Protein AF-A0A6P1YFP6-F1 (afdb_monomer)

Structure (mmCIF, N/CA/C/O backbone):
data_AF-A0A6P1YFP6-F1
#
_entry.id   AF-A0A6P1YFP6-F1
#
loop_
_atom_site.group_PDB
_atom_site.id
_atom_site.type_symbol
_atom_site.label_atom_id
_atom_site.label_alt_id
_atom_site.label_comp_id
_atom_site.label_asym_id
_atom_site.label_entity_id
_atom_site.label_seq_id
_atom_site.pdbx_PDB_ins_code
_atom_site.Cartn_x
_atom_site.Cartn_y
_atom_site.Cartn_z
_atom_site.occupancy
_atom_site.B_iso_or_equiv
_atom_site.auth_seq_id
_atom_site.auth_comp_id
_atom_site.auth_asym_id
_atom_site.auth_atom_id
_atom_site.pdbx_PDB_model_num
ATOM 1 N N . MET A 1 1 ? 31.210 -13.635 -16.933 1.00 50.03 1 MET A N 1
ATOM 2 C CA . MET A 1 1 ? 30.870 -13.879 -15.505 1.00 50.03 1 MET A CA 1
ATOM 3 C C . MET A 1 1 ? 30.019 -12.771 -14.876 1.00 50.03 1 MET A C 1
ATOM 5 O O . MET A 1 1 ? 29.121 -13.092 -14.105 1.00 50.03 1 MET A O 1
ATOM 9 N N . GLU A 1 2 ? 30.236 -11.497 -15.212 1.00 53.31 2 GLU A N 1
ATOM 10 C CA . GLU A 1 2 ? 29.511 -10.338 -14.653 1.00 53.31 2 GLU A CA 1
ATOM 11 C C . GLU A 1 2 ? 27.981 -10.383 -14.857 1.00 53.31 2 GLU A C 1
ATOM 13 O O . GLU A 1 2 ? 27.210 -10.166 -13.921 1.00 53.31 2 GLU A O 1
ATOM 18 N N . ASN A 1 3 ? 27.533 -10.828 -16.036 1.00 64.81 3 ASN A N 1
ATOM 19 C CA . ASN A 1 3 ? 26.109 -10.937 -16.384 1.00 64.81 3 ASN A CA 1
ATOM 20 C C . ASN A 1 3 ? 25.334 -11.958 -15.509 1.00 64.81 3 ASN A C 1
ATOM 22 O O . ASN A 1 3 ? 24.141 -11.801 -15.255 1.00 64.81 3 ASN A O 1
ATOM 26 N N . SER A 1 4 ? 26.023 -12.980 -14.979 1.00 71.88 4 SER A N 1
ATOM 27 C CA . SER A 1 4 ? 25.431 -14.003 -14.097 1.00 71.88 4 SER A CA 1
ATOM 28 C C . SER A 1 4 ? 25.186 -13.475 -12.680 1.00 71.88 4 SER A C 1
ATOM 30 O O . SER A 1 4 ? 24.131 -13.727 -12.092 1.00 71.88 4 SER A O 1
ATOM 32 N N . ARG A 1 5 ? 26.121 -12.683 -12.135 1.00 78.44 5 ARG A N 1
ATOM 33 C CA . ARG A 1 5 ? 25.961 -12.052 -10.813 1.00 78.44 5 ARG A CA 1
ATOM 34 C C . ARG A 1 5 ? 24.834 -11.024 -1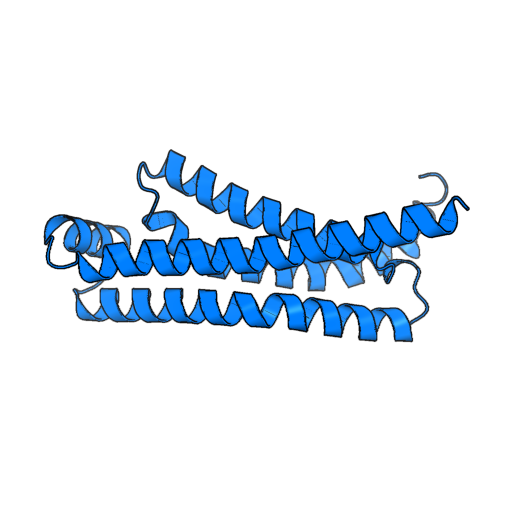0.833 1.00 78.44 5 ARG A C 1
ATOM 36 O O . ARG A 1 5 ? 23.970 -11.060 -9.960 1.00 78.44 5 ARG A O 1
ATOM 43 N N . LEU A 1 6 ? 24.783 -10.187 -11.869 1.00 74.19 6 LEU A N 1
ATOM 44 C CA . LEU A 1 6 ? 23.727 -9.191 -12.039 1.00 74.19 6 LEU A CA 1
ATOM 45 C C . LEU A 1 6 ? 22.333 -9.838 -12.134 1.00 74.19 6 LEU A C 1
ATOM 47 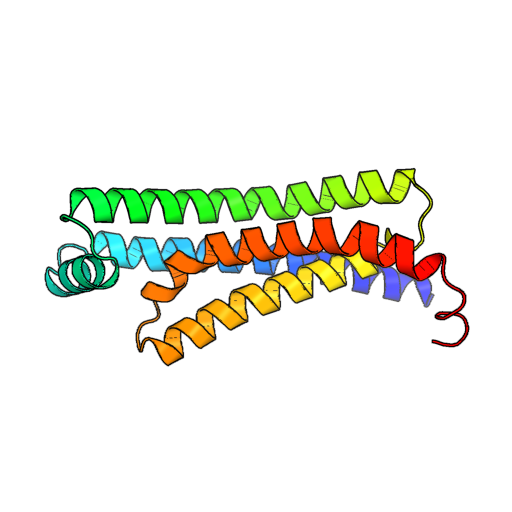O O . LEU A 1 6 ? 21.389 -9.375 -11.494 1.00 74.19 6 LEU A O 1
ATOM 51 N N . ALA A 1 7 ? 22.199 -10.939 -12.881 1.00 72.56 7 ALA A N 1
ATOM 52 C CA . ALA A 1 7 ? 20.939 -11.675 -12.983 1.00 72.56 7 ALA A CA 1
ATOM 53 C C . ALA A 1 7 ? 20.491 -12.261 -11.630 1.00 72.56 7 ALA A C 1
ATOM 55 O O . ALA A 1 7 ? 19.314 -12.161 -11.274 1.00 72.56 7 ALA A O 1
ATOM 56 N N . LYS A 1 8 ? 21.427 -12.813 -10.844 1.00 77.00 8 LYS A N 1
ATOM 57 C CA . LYS A 1 8 ? 21.150 -13.309 -9.485 1.00 77.00 8 LYS A CA 1
ATOM 58 C C . LYS A 1 8 ? 20.694 -12.191 -8.548 1.00 77.00 8 LYS A C 1
ATOM 60 O O . LYS A 1 8 ? 19.693 -12.367 -7.860 1.00 77.00 8 LYS A O 1
ATOM 65 N N . VAL A 1 9 ? 21.366 -11.038 -8.565 1.00 79.00 9 VAL A N 1
ATOM 66 C CA . VAL A 1 9 ? 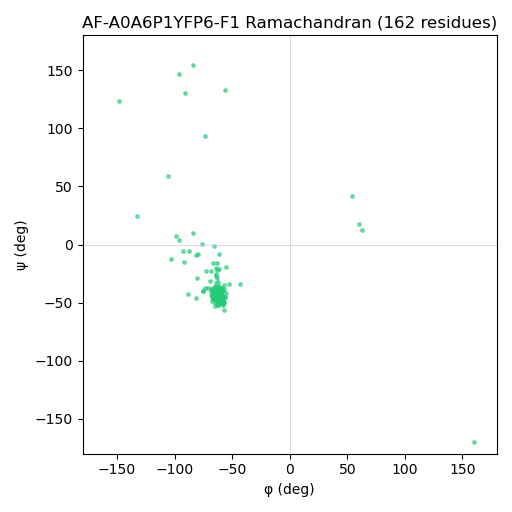20.992 -9.869 -7.748 1.00 79.00 9 VAL A CA 1
ATOM 67 C C . VAL A 1 9 ? 19.595 -9.367 -8.116 1.00 79.00 9 VAL A C 1
ATOM 69 O O . VAL A 1 9 ? 18.763 -9.173 -7.234 1.00 79.00 9 VAL A O 1
ATOM 72 N N . LYS A 1 10 ? 19.283 -9.233 -9.412 1.00 72.38 10 LYS A N 1
ATOM 73 C CA . LYS A 1 10 ? 17.942 -8.826 -9.874 1.00 72.38 10 LYS A CA 1
ATOM 74 C C . LYS A 1 10 ? 16.853 -9.800 -9.419 1.00 72.38 10 LYS A C 1
ATOM 76 O O . LYS A 1 10 ? 15.787 -9.367 -8.978 1.00 72.38 10 LYS A O 1
ATOM 81 N N . LYS A 1 11 ? 17.122 -11.108 -9.490 1.00 74.31 11 LYS A N 1
ATOM 82 C CA . LYS A 1 11 ? 16.201 -12.146 -9.009 1.00 74.31 11 LYS A CA 1
ATOM 83 C C . LYS A 1 11 ? 15.994 -12.055 -7.494 1.00 74.31 11 LYS A C 1
ATOM 85 O O . LYS A 1 11 ? 14.854 -12.091 -7.047 1.00 74.31 11 LYS A O 1
ATOM 90 N N . LEU A 1 12 ? 17.069 -11.880 -6.724 1.00 79.69 12 LEU A N 1
ATOM 91 C CA . LEU A 1 12 ? 17.007 -11.731 -5.268 1.00 79.69 12 LEU A CA 1
ATOM 92 C C . LEU A 1 12 ? 16.194 -10.494 -4.856 1.00 79.69 12 LEU A C 1
ATOM 94 O O . LEU A 1 12 ? 15.288 -10.608 -4.038 1.00 79.69 12 LEU A O 1
ATOM 98 N N . LEU A 1 13 ? 16.460 -9.339 -5.474 1.00 77.50 13 LEU A N 1
ATOM 99 C CA . LEU A 1 13 ? 15.718 -8.098 -5.219 1.00 77.50 13 LEU A CA 1
ATOM 100 C C . LEU A 1 13 ? 14.224 -8.247 -5.521 1.00 77.50 13 LEU A C 1
ATOM 102 O O . LEU A 1 13 ? 13.394 -7.806 -4.734 1.00 77.50 13 LEU A O 1
ATOM 106 N N . THR A 1 14 ? 13.882 -8.913 -6.626 1.00 75.56 14 THR A N 1
ATOM 107 C CA . THR A 1 14 ? 12.484 -9.191 -6.993 1.00 75.56 14 THR A CA 1
ATOM 108 C C . THR A 1 14 ? 11.777 -9.987 -5.898 1.00 75.56 14 THR A C 1
ATOM 110 O O . THR A 1 14 ? 10.691 -9.613 -5.465 1.00 75.56 14 THR A O 1
ATOM 113 N N . VAL A 1 15 ? 12.421 -11.050 -5.401 1.00 77.88 15 VAL A N 1
ATOM 114 C CA . VAL A 1 15 ? 11.871 -11.879 -4.320 1.00 77.88 15 VAL A CA 1
ATOM 115 C C . VAL A 1 15 ? 11.699 -11.061 -3.041 1.00 77.88 15 VAL A C 1
ATOM 117 O O . VAL A 1 15 ? 10.626 -11.103 -2.450 1.00 77.88 15 VAL A O 1
ATOM 120 N N . ILE A 1 16 ? 12.706 -10.279 -2.642 1.00 84.06 16 ILE A N 1
ATOM 121 C CA . ILE A 1 16 ? 12.644 -9.449 -1.428 1.00 84.06 16 ILE A CA 1
ATOM 122 C C . ILE A 1 16 ? 11.487 -8.447 -1.502 1.00 84.06 16 I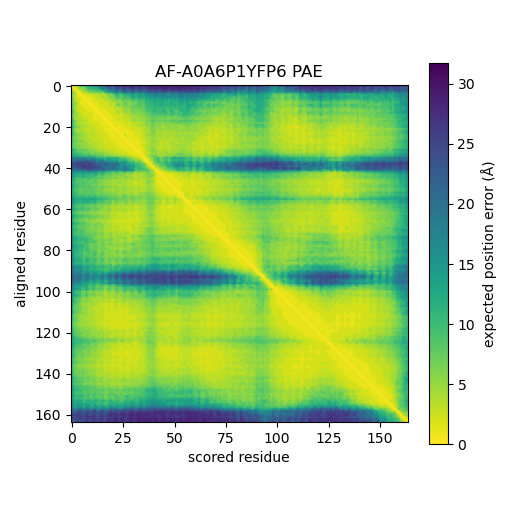LE A C 1
ATOM 124 O O . ILE A 1 16 ? 10.738 -8.317 -0.538 1.00 84.06 16 ILE A O 1
ATOM 128 N N . ILE A 1 17 ? 11.299 -7.771 -2.639 1.00 82.69 17 ILE A N 1
ATOM 129 C CA . ILE A 1 17 ? 10.217 -6.790 -2.815 1.00 82.69 17 ILE A CA 1
ATOM 130 C C . ILE A 1 17 ? 8.848 -7.473 -2.732 1.00 82.69 17 ILE A C 1
ATOM 132 O O . ILE A 1 17 ? 7.961 -6.990 -2.027 1.00 82.69 17 ILE A O 1
ATOM 136 N N . SER A 1 18 ? 8.667 -8.602 -3.424 1.00 79.06 18 SER A N 1
ATOM 137 C CA . SER A 1 18 ? 7.410 -9.356 -3.384 1.00 79.06 18 SER A CA 1
ATOM 138 C C . SER A 1 18 ? 7.101 -9.879 -1.980 1.00 79.06 18 SER A C 1
ATOM 140 O O . SER A 1 18 ? 5.973 -9.736 -1.510 1.00 79.06 18 SER A O 1
ATOM 142 N N . VAL A 1 19 ? 8.102 -10.425 -1.286 1.00 85.62 19 VAL A N 1
ATOM 143 C CA . VAL A 1 19 ? 7.968 -10.869 0.108 1.00 85.62 19 VAL A CA 1
ATOM 144 C C . VAL A 1 19 ? 7.648 -9.688 1.022 1.00 85.62 19 VAL A C 1
ATOM 146 O O . VAL A 1 19 ? 6.776 -9.818 1.872 1.00 85.62 19 VAL A O 1
ATOM 149 N N . GLY A 1 20 ? 8.277 -8.529 0.819 1.00 87.44 20 GLY A N 1
ATOM 150 C CA . GLY A 1 20 ? 8.026 -7.316 1.599 1.00 87.44 20 GLY A CA 1
ATOM 151 C C . GLY A 1 20 ? 6.576 -6.838 1.513 1.00 87.44 20 GLY A C 1
ATOM 152 O O . GLY A 1 20 ? 5.978 -6.525 2.539 1.00 87.44 20 GLY A O 1
ATOM 153 N N . TRP A 1 21 ? 5.979 -6.854 0.318 1.00 86.31 21 TRP A N 1
ATOM 154 C CA . TRP A 1 21 ? 4.559 -6.529 0.133 1.00 86.31 21 TRP A CA 1
ATOM 155 C C . TRP A 1 21 ? 3.630 -7.492 0.871 1.00 86.31 21 TRP A C 1
ATOM 157 O O . TRP A 1 21 ? 2.719 -7.051 1.576 1.00 86.31 21 TRP A O 1
ATOM 167 N N . ILE A 1 22 ? 3.866 -8.799 0.722 1.00 88.06 22 ILE A N 1
ATOM 168 C CA . ILE A 1 22 ? 3.052 -9.834 1.372 1.00 88.06 22 ILE A CA 1
ATOM 169 C C . ILE A 1 22 ? 3.190 -9.716 2.889 1.00 88.06 22 ILE A C 1
ATOM 171 O O . ILE A 1 22 ? 2.185 -9.647 3.593 1.00 88.06 22 ILE A O 1
ATOM 175 N N . PHE A 1 23 ? 4.425 -9.640 3.386 1.00 90.75 23 PHE A N 1
ATOM 176 C CA . PHE A 1 23 ? 4.718 -9.505 4.806 1.00 90.75 23 PHE A CA 1
ATOM 177 C C . PHE A 1 23 ? 4.048 -8.267 5.397 1.00 90.75 23 PHE A C 1
ATOM 179 O O . PHE A 1 23 ? 3.359 -8.385 6.403 1.00 90.75 23 PHE A O 1
ATOM 186 N N . PHE A 1 24 ? 4.188 -7.101 4.762 1.00 90.44 24 PHE A N 1
ATOM 187 C CA . PHE A 1 24 ? 3.579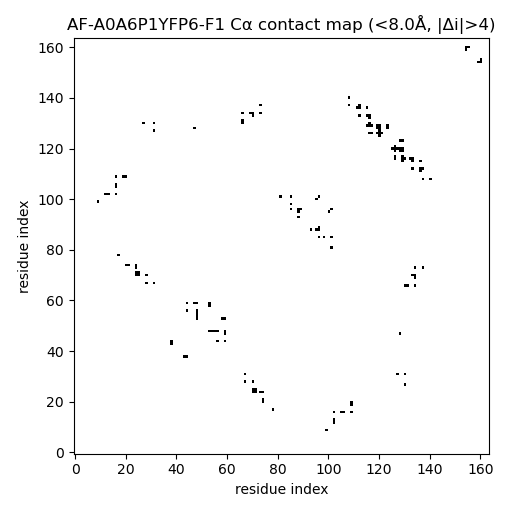 -5.867 5.252 1.00 90.44 24 PHE A CA 1
ATOM 188 C C . PHE A 1 24 ? 2.047 -5.958 5.293 1.00 90.44 24 PHE A C 1
ATOM 190 O O . PHE A 1 24 ? 1.441 -5.645 6.318 1.00 90.44 24 PHE A O 1
ATOM 197 N N . GLY A 1 25 ? 1.414 -6.447 4.221 1.00 88.25 25 GLY A N 1
ATOM 198 C CA . GLY A 1 25 ? -0.040 -6.625 4.177 1.00 88.25 25 GLY A CA 1
ATOM 199 C C . GLY A 1 25 ? -0.552 -7.600 5.243 1.00 88.25 25 GLY A C 1
ATOM 200 O O . GLY A 1 25 ? -1.522 -7.300 5.942 1.00 88.25 25 GLY A O 1
ATOM 201 N N . VAL A 1 26 ? 0.127 -8.740 5.414 1.00 89.75 26 VAL A N 1
ATOM 202 C CA . VAL A 1 26 ? -0.209 -9.743 6.438 1.00 89.75 26 VAL A CA 1
ATOM 203 C C . VAL A 1 26 ? 0.029 -9.200 7.846 1.00 89.75 26 VAL A C 1
ATOM 205 O O . VAL A 1 26 ? -0.824 -9.380 8.711 1.00 89.75 26 VAL A O 1
ATOM 208 N N . ALA A 1 27 ? 1.137 -8.496 8.083 1.00 91.88 27 ALA A N 1
ATOM 209 C CA . ALA A 1 27 ? 1.446 -7.891 9.375 1.00 91.88 27 ALA A CA 1
ATOM 210 C C . ALA A 1 27 ? 0.370 -6.879 9.788 1.00 91.88 27 ALA A C 1
ATOM 212 O O . ALA A 1 27 ? -0.124 -6.946 10.911 1.00 91.88 27 ALA A O 1
ATOM 213 N N . LEU A 1 28 ? -0.053 -5.998 8.874 1.00 91.50 28 LEU A N 1
ATOM 214 C CA . LEU A 1 28 ? -1.136 -5.050 9.144 1.00 91.50 28 LEU A CA 1
ATOM 215 C C . LEU A 1 28 ? -2.476 -5.744 9.378 1.00 91.50 28 LEU A C 1
ATOM 217 O O . LEU A 1 28 ? -3.201 -5.355 10.292 1.00 91.50 28 LEU A O 1
ATOM 221 N N . LYS A 1 29 ? -2.800 -6.778 8.592 1.00 88.94 29 LYS A N 1
ATOM 222 C CA . LYS A 1 29 ? -4.018 -7.573 8.793 1.00 88.94 29 LYS A CA 1
ATOM 223 C C . LYS A 1 29 ? -4.025 -8.207 10.183 1.00 88.94 29 LYS A C 1
ATOM 225 O O . LYS A 1 29 ? -5.001 -8.055 10.909 1.00 88.94 29 LYS A O 1
ATOM 230 N N . ASN A 1 30 ? -2.945 -8.888 10.557 1.00 89.69 30 ASN A N 1
ATOM 231 C CA . ASN A 1 30 ? -2.841 -9.581 11.839 1.00 89.69 30 ASN A CA 1
ATOM 232 C C . ASN A 1 30 ? -2.850 -8.593 13.009 1.00 89.69 30 ASN 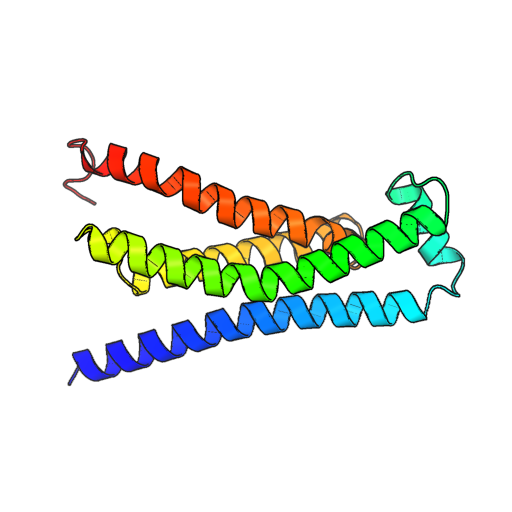A C 1
ATOM 234 O O . ASN A 1 30 ? -3.518 -8.835 14.009 1.00 89.69 30 ASN A O 1
ATOM 238 N N . TYR A 1 31 ? -2.168 -7.455 12.870 1.00 89.19 31 TYR A N 1
ATOM 239 C CA . TYR A 1 31 ? -2.187 -6.397 13.875 1.00 89.19 31 TYR A CA 1
ATOM 240 C C . TYR A 1 31 ? -3.592 -5.804 14.056 1.00 89.19 31 TYR A C 1
ATOM 242 O O . TYR A 1 31 ? -4.045 -5.620 15.186 1.00 89.19 31 TYR A O 1
ATOM 250 N N . LEU A 1 32 ? -4.310 -5.556 12.955 1.00 86.38 32 LEU A N 1
ATOM 251 C CA . LEU A 1 32 ? -5.688 -5.070 12.999 1.00 86.38 32 LEU A CA 1
ATOM 252 C C . LEU A 1 32 ? -6.639 -6.119 13.599 1.00 86.38 32 LEU A C 1
ATOM 254 O O . LEU A 1 32 ? -7.482 -5.759 14.414 1.00 86.38 32 LEU A O 1
ATOM 258 N N . ALA A 1 33 ? -6.479 -7.400 13.252 1.00 84.62 33 ALA A N 1
ATOM 259 C CA . ALA A 1 33 ? -7.288 -8.505 13.771 1.00 84.62 33 ALA A CA 1
ATOM 260 C C . ALA A 1 33 ? -7.072 -8.738 15.276 1.00 84.62 33 ALA A C 1
ATOM 262 O O . ALA A 1 33 ? -8.040 -8.830 16.023 1.00 84.62 33 ALA A O 1
ATOM 263 N N . ALA A 1 34 ? -5.825 -8.714 15.755 1.00 83.69 34 ALA A N 1
ATOM 264 C CA . ALA A 1 34 ? -5.522 -8.835 17.184 1.00 83.69 34 ALA A CA 1
ATOM 265 C C . ALA A 1 34 ? -6.100 -7.667 18.009 1.00 83.69 34 ALA A C 1
ATOM 267 O O . ALA A 1 34 ? -6.427 -7.812 19.189 1.00 83.69 34 ALA A O 1
ATOM 268 N N . LYS A 1 35 ? -6.238 -6.483 17.397 1.00 79.88 35 LYS A N 1
ATOM 269 C CA . LYS A 1 35 ? -6.938 -5.345 18.007 1.00 79.88 35 LYS A CA 1
ATOM 270 C C . LYS A 1 35 ? -8.457 -5.456 17.879 1.00 79.88 35 LYS A C 1
ATOM 272 O O . LYS A 1 35 ? -9.138 -4.975 18.778 1.00 79.88 35 LYS A O 1
ATOM 277 N N . LEU A 1 36 ? -8.960 -6.117 16.833 1.00 70.06 36 LEU A N 1
ATOM 278 C CA . LEU A 1 36 ? -10.377 -6.418 16.625 1.00 70.06 36 LEU A CA 1
ATOM 279 C C . LEU A 1 36 ? -10.918 -7.399 17.671 1.00 70.06 36 LEU A C 1
ATOM 281 O O . LEU A 1 36 ? -11.964 -7.149 18.247 1.00 70.06 36 LEU A O 1
ATOM 285 N N . GLU A 1 37 ? -10.196 -8.471 17.985 1.00 66.62 37 GLU A N 1
ATOM 286 C CA . GLU A 1 37 ? -10.605 -9.425 19.034 1.00 66.62 37 GLU A CA 1
ATOM 287 C C . GLU A 1 37 ? -10.635 -8.774 20.430 1.00 66.62 37 GLU A C 1
ATOM 289 O O . GLU A 1 37 ? -11.428 -9.148 21.290 1.00 66.62 37 GLU A O 1
ATOM 294 N N . ASN A 1 38 ? -9.850 -7.709 20.621 1.00 61.19 38 ASN A N 1
ATOM 295 C CA . ASN A 1 38 ? -9.861 -6.862 21.813 1.00 61.19 38 ASN A CA 1
ATOM 296 C C . ASN A 1 38 ? -10.939 -5.753 21.793 1.00 61.19 38 ASN A C 1
ATOM 298 O O . ASN A 1 38 ? -10.912 -4.885 22.670 1.00 61.19 38 ASN A O 1
ATOM 302 N N . PHE A 1 39 ? -11.892 -5.758 20.846 1.00 57.66 39 PHE A N 1
ATOM 303 C CA . PHE A 1 39 ? -13.000 -4.780 20.766 1.00 57.66 39 PHE A CA 1
ATOM 304 C C . PHE A 1 39 ? -13.947 -4.770 21.963 1.00 57.66 39 PHE A C 1
ATOM 306 O O . PHE A 1 39 ? -14.777 -3.871 22.076 1.00 57.66 39 PHE A O 1
ATOM 313 N N . GLN A 1 40 ? -13.815 -5.727 22.877 1.00 54.34 40 GLN A N 1
ATOM 314 C CA . GLN A 1 40 ? -14.468 -5.641 24.179 1.00 54.34 40 GLN A CA 1
ATOM 315 C C . GLN A 1 40 ? -13.959 -4.448 25.011 1.00 54.34 40 GLN A C 1
ATOM 317 O O . GLN A 1 40 ? -14.639 -4.019 25.940 1.00 54.34 40 GLN A O 1
ATOM 322 N N . ASN A 1 41 ? -12.818 -3.845 24.649 1.00 61.75 41 ASN A N 1
ATOM 323 C CA . ASN A 1 41 ? -12.413 -2.542 25.169 1.00 61.75 41 ASN A CA 1
ATOM 324 C C . ASN A 1 41 ? -13.262 -1.433 24.531 1.00 61.75 41 ASN A C 1
ATOM 326 O O . ASN A 1 41 ? -12.922 -0.898 23.471 1.00 61.75 41 ASN A O 1
ATOM 330 N N . LEU A 1 42 ? -14.351 -1.073 25.217 1.00 70.81 42 LEU A N 1
ATOM 331 C CA . LEU A 1 42 ? -15.267 0.028 24.886 1.00 70.81 42 LEU A CA 1
ATOM 332 C C . LEU A 1 42 ? -14.544 1.317 24.446 1.00 70.81 42 LEU A C 1
ATOM 334 O O . LEU A 1 42 ? -15.021 2.018 23.561 1.00 70.81 42 LEU A O 1
ATOM 338 N N . GLU A 1 43 ? -13.374 1.613 25.010 1.00 81.88 43 GLU A N 1
ATOM 339 C CA . GLU A 1 43 ? -12.637 2.856 24.765 1.00 81.88 43 GLU A CA 1
ATOM 340 C C . GLU A 1 43 ? -12.083 2.984 23.335 1.00 81.88 43 GLU A C 1
ATOM 342 O O . GLU A 1 43 ? -12.313 3.996 22.672 1.00 81.88 43 GLU A O 1
ATOM 347 N N . LEU A 1 44 ? -11.405 1.953 22.809 1.00 81.88 44 LEU A N 1
ATOM 348 C CA . LEU A 1 44 ? -10.858 1.996 21.446 1.00 81.88 44 LEU A CA 1
ATOM 349 C C . LEU A 1 44 ? -11.981 2.014 20.405 1.00 81.88 44 LEU A C 1
ATOM 351 O O . LEU A 1 44 ? -11.886 2.732 19.409 1.00 81.88 44 LEU A O 1
ATOM 355 N N . ALA A 1 45 ? -13.043 1.237 20.634 1.00 84.12 45 ALA A N 1
ATOM 356 C CA . ALA A 1 45 ? -14.203 1.216 19.751 1.00 84.12 45 ALA A CA 1
ATOM 357 C C . ALA A 1 45 ? -14.860 2.603 19.688 1.00 84.12 45 ALA A C 1
ATOM 359 O O . ALA A 1 45 ? -15.061 3.128 18.593 1.00 84.12 45 ALA A O 1
ATOM 360 N N . ASN A 1 46 ? -15.100 3.234 20.841 1.00 87.06 46 ASN A N 1
ATOM 361 C CA . ASN A 1 46 ? -15.675 4.578 20.917 1.00 87.06 46 ASN A CA 1
ATOM 362 C C . ASN A 1 46 ? -14.772 5.623 20.246 1.00 87.06 46 ASN A C 1
ATOM 364 O O . ASN A 1 46 ? -15.256 6.405 19.428 1.00 87.06 46 ASN A O 1
ATOM 368 N N . TYR A 1 47 ? -13.458 5.573 20.496 1.00 88.69 47 TYR A N 1
ATOM 369 C CA . TYR A 1 47 ? -12.487 6.449 19.834 1.00 88.69 47 TYR A CA 1
ATOM 370 C C . TYR A 1 47 ? -12.551 6.333 18.305 1.00 88.69 47 TYR A C 1
ATOM 372 O O . TYR A 1 47 ? -12.550 7.343 17.602 1.00 88.69 47 TYR A O 1
ATOM 380 N N . LEU A 1 48 ? -12.611 5.112 17.762 1.00 89.12 48 LEU A N 1
ATOM 381 C CA . LEU A 1 48 ? -12.666 4.902 16.313 1.00 89.12 48 LEU A CA 1
ATOM 382 C C . LEU A 1 48 ? -14.021 5.319 15.720 1.00 89.12 48 LEU A C 1
ATOM 384 O O . LEU A 1 48 ? -14.035 5.898 14.632 1.00 89.12 48 LEU A O 1
ATOM 388 N N . ILE A 1 49 ? -15.133 5.079 16.426 1.00 90.31 49 ILE A N 1
ATOM 389 C CA . ILE A 1 49 ? -16.468 5.558 16.030 1.00 90.31 49 ILE A CA 1
ATOM 390 C C . ILE A 1 49 ? -16.454 7.080 15.894 1.00 90.31 49 ILE A C 1
ATOM 392 O O . ILE A 1 49 ? -16.833 7.602 14.846 1.00 90.31 49 ILE A O 1
ATOM 396 N N . GLU A 1 50 ? -15.950 7.790 16.903 1.00 92.25 50 GLU A N 1
ATOM 397 C CA . GLU A 1 50 ? -15.850 9.249 16.878 1.00 92.25 50 GLU A CA 1
ATOM 398 C C . GLU A 1 50 ? -14.900 9.724 15.768 1.00 92.25 50 GLU A C 1
ATOM 400 O O . GLU A 1 50 ? -15.256 10.572 14.944 1.00 92.25 50 GLU A O 1
ATOM 405 N N . LYS A 1 51 ? -13.706 9.123 15.681 1.00 90.62 51 LYS A N 1
ATOM 406 C CA . LYS A 1 51 ? -12.664 9.519 14.724 1.00 90.62 51 LYS A CA 1
ATOM 407 C C . LYS A 1 51 ? -13.118 9.404 13.273 1.00 90.62 51 LYS A C 1
ATOM 409 O O . LYS A 1 51 ? -12.761 10.254 12.453 1.00 90.62 51 LYS A O 1
ATOM 414 N N . PHE A 1 52 ? -13.862 8.349 12.954 1.00 91.62 52 PHE A N 1
ATOM 415 C CA . PHE A 1 52 ? -14.383 8.091 11.614 1.00 91.62 52 PHE A CA 1
ATOM 416 C C . PHE A 1 52 ? -15.822 8.587 11.421 1.00 91.62 52 PHE A C 1
ATOM 418 O O . PHE A 1 52 ? -16.365 8.410 10.332 1.00 91.62 52 PHE A O 1
ATOM 425 N N . LYS A 1 53 ? -16.407 9.255 12.428 1.00 93.44 53 LYS A N 1
ATOM 426 C CA . LYS A 1 53 ? -17.780 9.786 12.413 1.00 93.44 53 LYS A CA 1
ATOM 427 C C . LYS A 1 53 ? -18.826 8.718 12.067 1.00 93.44 53 LYS A C 1
ATOM 429 O O . LYS A 1 53 ? -19.731 8.958 11.270 1.00 93.44 53 LYS A O 1
ATOM 434 N N . LEU A 1 54 ? -18.663 7.529 12.636 1.00 92.38 54 LEU A N 1
ATOM 435 C CA . LEU A 1 54 ? -19.529 6.375 12.397 1.00 92.38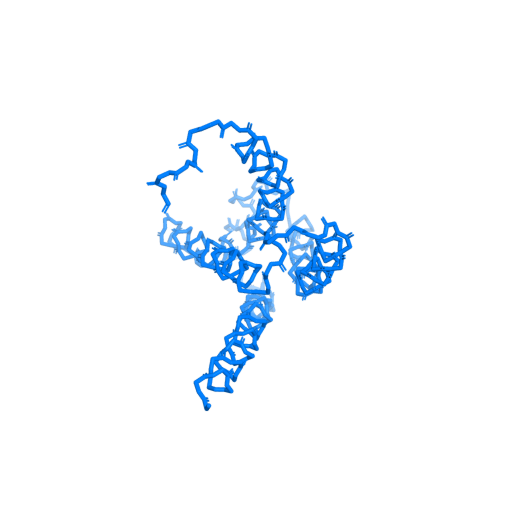 54 LEU A CA 1
ATOM 436 C C . LEU A 1 54 ? -20.761 6.434 13.299 1.00 92.38 54 LEU A C 1
ATOM 438 O O . LEU A 1 54 ? -20.723 7.012 14.385 1.00 92.38 54 LEU A O 1
ATOM 442 N N . LYS A 1 55 ? -21.853 5.795 12.878 1.00 90.25 55 LYS A N 1
ATOM 443 C CA . LYS A 1 55 ? -23.114 5.787 13.643 1.00 90.25 55 LYS A CA 1
ATOM 444 C C . LYS A 1 55 ? -23.155 4.760 14.777 1.00 90.25 55 LYS A C 1
ATOM 446 O O . LYS A 1 55 ? -24.095 4.765 15.564 1.00 90.25 55 LYS A O 1
ATOM 451 N N . GLY A 1 56 ? -22.170 3.865 14.860 1.00 88.00 56 GLY A N 1
ATOM 452 C CA . GLY A 1 56 ? -22.093 2.853 15.912 1.00 88.00 56 GLY A CA 1
ATOM 453 C C . GLY A 1 56 ? -21.191 1.671 15.561 1.00 88.00 56 GLY A C 1
ATOM 454 O O . GLY A 1 56 ? -20.485 1.680 14.551 1.00 88.00 56 GLY A O 1
ATOM 455 N N . MET A 1 57 ? -21.245 0.622 16.390 1.00 83.75 57 MET A N 1
ATOM 456 C CA . MET A 1 57 ? -20.408 -0.577 16.233 1.00 83.75 57 MET A CA 1
ATOM 457 C C . MET A 1 57 ? -20.650 -1.331 14.921 1.00 83.75 57 MET A C 1
ATOM 459 O O . MET A 1 57 ? -19.698 -1.873 14.371 1.00 83.75 57 MET A O 1
ATOM 463 N N . GLY A 1 58 ? -21.877 -1.334 14.389 1.00 87.31 58 GLY A N 1
ATOM 464 C CA . GLY A 1 58 ? -22.178 -2.012 13.122 1.00 87.31 58 GLY A CA 1
ATOM 465 C C . GLY A 1 58 ? -21.413 -1.422 11.930 1.00 87.31 58 GLY A C 1
ATOM 466 O O . GLY A 1 58 ? -20.797 -2.156 11.162 1.00 87.31 58 GLY A O 1
ATOM 467 N N . GLU A 1 59 ? -21.373 -0.089 11.807 1.00 90.38 59 GLU A N 1
ATOM 468 C CA . GLU A 1 59 ? -20.589 0.578 10.754 1.00 90.38 59 GLU A CA 1
ATOM 469 C C . GLU A 1 59 ? -19.078 0.430 10.981 1.00 90.38 59 GLU A C 1
ATOM 471 O O . GLU A 1 59 ? -18.315 0.337 10.019 1.00 90.38 59 GLU A O 1
ATOM 476 N N . LEU A 1 60 ? -18.640 0.365 12.243 1.00 88.69 60 LEU A N 1
ATOM 477 C CA . LEU A 1 60 ? -17.240 0.119 12.573 1.00 88.69 60 LEU A CA 1
ATOM 478 C C . LEU A 1 60 ? -16.804 -1.288 12.154 1.00 88.69 60 LEU A C 1
ATOM 480 O O . LEU A 1 60 ? -15.786 -1.416 11.480 1.00 88.69 60 LEU A O 1
ATOM 484 N N . GLN A 1 61 ? -17.585 -2.324 12.464 1.00 88.19 61 GLN A N 1
ATOM 485 C CA . GLN A 1 61 ? -17.315 -3.692 12.006 1.00 88.19 61 GLN A CA 1
ATOM 486 C C . GLN A 1 61 ? -17.260 -3.766 10.475 1.00 88.19 61 GLN A C 1
ATOM 488 O O . GLN A 1 61 ? -16.272 -4.247 9.923 1.00 88.19 61 GLN A O 1
ATOM 493 N N . ALA A 1 62 ? -18.235 -3.168 9.782 1.00 91.00 62 ALA A N 1
ATOM 494 C CA . ALA A 1 62 ? -18.243 -3.126 8.320 1.00 91.00 62 ALA A CA 1
ATOM 495 C C . ALA A 1 62 ? -17.000 -2.423 7.735 1.00 91.00 62 ALA A C 1
ATOM 497 O O . ALA A 1 62 ? -16.444 -2.859 6.722 1.00 91.00 62 ALA A O 1
ATOM 498 N N . LEU A 1 63 ? -16.530 -1.341 8.369 1.00 90.88 63 LEU A N 1
ATOM 499 C CA . LEU A 1 63 ? -15.299 -0.661 7.967 1.0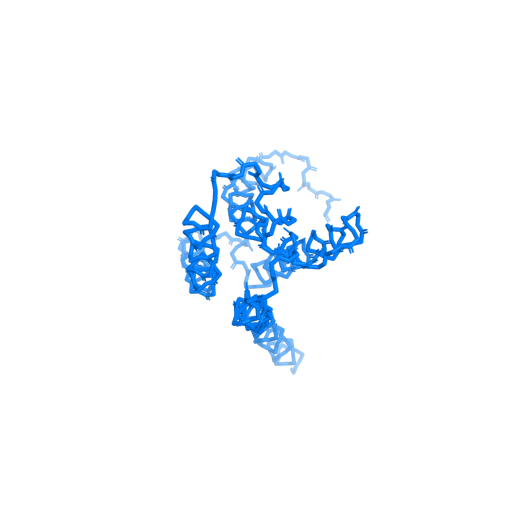0 90.88 63 LEU A CA 1
ATOM 500 C C . LEU A 1 63 ? -14.065 -1.550 8.181 1.00 90.88 63 LEU A C 1
ATOM 502 O O . LEU A 1 63 ? -13.198 -1.602 7.305 1.00 90.88 63 LEU A O 1
ATOM 506 N N . PHE A 1 64 ? -13.986 -2.255 9.309 1.00 89.19 64 PHE A N 1
ATOM 507 C CA . PHE A 1 64 ? -12.912 -3.213 9.585 1.00 89.19 64 PHE A CA 1
ATOM 508 C C . PHE A 1 64 ? -12.876 -4.327 8.543 1.00 89.19 64 PHE A C 1
ATOM 510 O O . PHE A 1 64 ? -11.823 -4.555 7.943 1.00 89.19 64 PHE A O 1
ATOM 517 N N . ASP A 1 65 ? -14.017 -4.955 8.273 1.00 90.06 65 ASP A N 1
ATOM 518 C CA . ASP A 1 65 ? -14.138 -6.036 7.294 1.00 90.06 65 ASP A CA 1
ATOM 519 C C . ASP A 1 65 ? -13.734 -5.562 5.899 1.00 90.06 65 ASP A C 1
ATOM 521 O O . ASP A 1 65 ? -12.979 -6.235 5.186 1.00 90.06 65 ASP A O 1
ATOM 525 N N . LYS A 1 66 ? -14.152 -4.346 5.524 1.00 92.19 66 LYS A N 1
ATOM 526 C CA . LYS A 1 66 ? -13.754 -3.718 4.262 1.00 92.19 66 LYS A CA 1
ATOM 527 C C . LYS A 1 66 ? -12.244 -3.500 4.187 1.00 92.19 66 LYS A C 1
ATOM 529 O O . LYS A 1 66 ? -11.644 -3.792 3.149 1.00 92.19 66 LYS A O 1
ATOM 534 N N . VAL A 1 67 ? -11.615 -2.991 5.247 1.00 91.56 67 VAL A N 1
ATOM 535 C CA . VAL A 1 67 ? -10.161 -2.761 5.278 1.00 91.56 67 VAL A CA 1
ATOM 536 C C . VAL A 1 67 ? -9.399 -4.081 5.243 1.00 91.56 67 VAL A C 1
ATOM 538 O O . VAL A 1 67 ? -8.490 -4.214 4.424 1.00 91.56 67 VAL A O 1
ATOM 541 N N . GLN A 1 68 ? -9.789 -5.076 6.040 1.00 89.62 68 GLN A N 1
ATOM 542 C CA . GLN A 1 68 ? -9.172 -6.405 6.015 1.00 89.62 68 GLN A CA 1
ATOM 543 C C . GLN A 1 68 ? -9.280 -7.054 4.632 1.00 89.62 68 GLN A C 1
ATOM 545 O O . GLN A 1 68 ? -8.280 -7.533 4.094 1.00 89.62 68 GLN A O 1
ATOM 550 N N . THR A 1 69 ? -10.465 -7.005 4.022 1.00 89.50 69 THR A N 1
ATOM 551 C CA . THR A 1 69 ? -10.683 -7.515 2.663 1.00 89.50 69 THR A CA 1
ATOM 552 C C . THR A 1 69 ? -9.810 -6.768 1.661 1.00 89.50 69 THR A C 1
ATOM 554 O O . THR A 1 69 ? -9.169 -7.386 0.817 1.00 89.50 69 THR A O 1
ATOM 557 N N . SER A 1 70 ? -9.706 -5.445 1.781 1.00 89.19 70 SER A N 1
ATOM 558 C CA . SER A 1 70 ? -8.874 -4.633 0.888 1.00 89.19 70 SER A CA 1
ATOM 559 C C . SER A 1 70 ? -7.379 -4.938 1.030 1.00 89.19 70 SER A C 1
ATOM 561 O O . SER A 1 70 ? -6.667 -4.951 0.028 1.00 89.19 70 SER A O 1
ATOM 563 N N . LEU A 1 71 ? -6.894 -5.222 2.244 1.00 88.44 71 LEU A N 1
ATOM 564 C CA . LEU A 1 71 ? -5.515 -5.667 2.476 1.00 88.44 71 LEU A CA 1
ATOM 565 C C . LEU A 1 71 ? -5.255 -7.036 1.827 1.00 88.44 71 LEU A C 1
ATOM 567 O O . LEU A 1 71 ? -4.218 -7.220 1.192 1.00 88.44 71 LEU A O 1
ATOM 571 N N . LEU A 1 72 ? -6.207 -7.973 1.916 1.00 87.75 72 LEU A N 1
ATOM 572 C CA . LEU A 1 72 ? -6.124 -9.268 1.228 1.00 87.75 72 LEU A CA 1
ATOM 573 C C . LEU A 1 72 ? -6.123 -9.110 -0.293 1.00 87.75 72 LEU A C 1
ATOM 575 O O . LEU A 1 72 ? -5.288 -9.700 -0.979 1.00 87.75 72 LEU A O 1
ATOM 579 N N . VAL A 1 73 ? -7.019 -8.273 -0.817 1.00 85.19 73 VAL A N 1
ATOM 580 C CA . VAL A 1 73 ? -7.062 -7.951 -2.244 1.00 85.19 73 VAL A CA 1
ATOM 581 C C . VAL A 1 73 ? -5.735 -7.346 -2.678 1.00 85.19 73 VAL A C 1
ATOM 583 O O . VAL A 1 73 ? -5.199 -7.774 -3.691 1.00 85.19 73 VAL A O 1
ATOM 586 N N . ALA A 1 74 ? -5.152 -6.421 -1.916 1.00 83.00 74 ALA A N 1
ATOM 587 C CA . ALA A 1 74 ? -3.878 -5.800 -2.264 1.00 83.00 74 ALA A CA 1
ATOM 588 C C . ALA A 1 74 ? -2.717 -6.804 -2.362 1.00 83.00 74 ALA A C 1
ATOM 590 O O . ALA A 1 74 ? -1.916 -6.710 -3.296 1.00 83.00 74 ALA A O 1
ATOM 591 N N . ILE A 1 75 ? -2.660 -7.789 -1.456 1.00 80.56 75 ILE A N 1
ATOM 592 C CA . ILE A 1 75 ? -1.663 -8.875 -1.482 1.00 80.56 75 ILE A CA 1
ATOM 593 C C . ILE A 1 75 ? -1.714 -9.646 -2.811 1.00 80.56 75 ILE A C 1
ATOM 595 O O . ILE A 1 75 ? -0.673 -10.061 -3.314 1.00 80.56 75 ILE A O 1
ATOM 599 N N . ILE A 1 76 ? -2.902 -9.810 -3.398 1.00 81.44 76 ILE A N 1
ATOM 600 C CA . ILE A 1 76 ? -3.105 -10.530 -4.666 1.00 81.44 76 ILE A CA 1
ATOM 601 C C . ILE A 1 76 ? -2.951 -9.591 -5.873 1.00 81.44 76 ILE A C 1
ATOM 603 O O . ILE A 1 76 ? -2.325 -9.939 -6.878 1.00 81.44 76 ILE A O 1
ATOM 607 N N . LEU A 1 77 ? -3.514 -8.387 -5.777 1.00 80.19 77 LEU A N 1
ATOM 608 C CA . LEU A 1 77 ? -3.629 -7.431 -6.872 1.00 80.19 77 LEU A CA 1
ATOM 609 C C . LEU A 1 77 ? -2.262 -6.888 -7.296 1.00 80.19 77 LEU A C 1
ATOM 611 O O . LEU A 1 77 ? -2.029 -6.726 -8.489 1.00 80.19 77 LEU A O 1
ATOM 615 N N . ILE A 1 78 ? -1.348 -6.635 -6.355 1.00 79.56 78 ILE A N 1
ATOM 616 C CA . ILE A 1 78 ? -0.020 -6.084 -6.667 1.00 79.56 78 ILE A CA 1
ATOM 617 C C . ILE A 1 78 ? 0.817 -7.069 -7.507 1.00 79.56 78 ILE A C 1
ATOM 619 O O . ILE A 1 78 ? 1.256 -6.674 -8.590 1.00 79.56 78 ILE A O 1
ATOM 623 N N . PRO A 1 79 ? 1.011 -8.345 -7.104 1.00 75.56 79 PRO A N 1
ATOM 624 C CA . PRO A 1 79 ? 1.690 -9.333 -7.942 1.00 75.56 79 PRO A CA 1
ATOM 625 C C . PRO A 1 79 ? 1.036 -9.497 -9.315 1.00 75.56 79 PRO A C 1
ATOM 627 O O . PRO A 1 79 ? 1.732 -9.489 -10.332 1.00 75.56 79 PRO A O 1
ATOM 630 N N . LEU A 1 80 ? -0.297 -9.590 -9.357 1.00 80.69 80 LEU A N 1
ATOM 631 C CA . LEU A 1 80 ? -1.041 -9.734 -10.607 1.00 80.69 80 LEU A CA 1
ATOM 632 C C . LEU A 1 80 ? -0.824 -8.528 -11.532 1.00 80.69 80 LEU A C 1
ATOM 634 O O . LEU A 1 80 ? -0.532 -8.698 -12.716 1.00 80.69 80 LEU A O 1
ATOM 638 N N . PHE A 1 81 ? -0.906 -7.313 -10.991 1.00 80.75 81 PHE A N 1
ATOM 639 C CA . PHE A 1 81 ? -0.688 -6.077 -11.735 1.00 80.75 81 PHE A CA 1
ATOM 640 C C . PHE A 1 81 ? 0.733 -5.996 -12.301 1.00 80.75 81 PHE A C 1
ATOM 642 O O . PHE A 1 81 ? 0.902 -5.661 -13.473 1.00 80.75 81 PHE A O 1
ATOM 649 N N . ILE A 1 82 ? 1.753 -6.366 -11.520 1.00 75.19 82 ILE A N 1
ATOM 650 C CA . ILE A 1 82 ? 3.150 -6.410 -11.983 1.00 75.19 82 ILE A CA 1
ATOM 651 C C . ILE A 1 82 ? 3.308 -7.395 -13.146 1.00 75.19 82 ILE A C 1
ATOM 653 O O . ILE A 1 82 ? 3.966 -7.070 -14.139 1.00 75.19 82 ILE A O 1
ATOM 657 N N . VAL A 1 83 ? 2.695 -8.580 -13.054 1.00 77.00 83 VAL A N 1
ATOM 658 C CA . VAL A 1 83 ? 2.727 -9.586 -14.126 1.00 77.00 83 VAL A CA 1
ATOM 659 C C . VAL A 1 83 ? 2.048 -9.052 -15.388 1.00 77.00 83 VAL A C 1
ATOM 661 O O . VAL A 1 83 ? 2.651 -9.089 -16.462 1.00 77.00 83 VAL A O 1
ATOM 664 N N . ILE A 1 84 ? 0.837 -8.499 -15.270 1.00 80.06 84 ILE A N 1
ATOM 665 C CA . ILE A 1 84 ? 0.101 -7.908 -16.399 1.00 80.06 84 ILE A CA 1
ATOM 666 C C . ILE A 1 84 ? 0.927 -6.795 -17.049 1.00 80.06 84 ILE A C 1
ATOM 668 O O . ILE A 1 84 ? 1.117 -6.794 -18.268 1.00 80.06 84 ILE A O 1
ATOM 672 N N . LEU A 1 85 ? 1.468 -5.878 -16.247 1.00 74.12 85 LEU A N 1
ATOM 673 C CA . LEU A 1 85 ? 2.279 -4.767 -16.730 1.00 74.12 85 LEU A CA 1
ATOM 674 C C . LEU A 1 85 ? 3.541 -5.277 -17.440 1.00 74.12 85 LEU A C 1
ATOM 676 O O . LEU A 1 85 ? 3.849 -4.824 -18.541 1.00 74.12 85 LEU A O 1
ATOM 680 N N . SER A 1 86 ? 4.225 -6.280 -16.885 1.00 72.00 86 SER A N 1
ATOM 681 C CA . SER A 1 86 ? 5.384 -6.911 -17.525 1.00 72.00 86 SER A CA 1
ATOM 682 C C . SER A 1 86 ? 5.036 -7.503 -18.898 1.00 72.00 86 SER A C 1
ATOM 684 O O . SER A 1 86 ? 5.744 -7.248 -19.877 1.00 72.00 86 SER A O 1
ATOM 686 N N . LEU A 1 87 ? 3.914 -8.221 -19.010 1.00 74.31 87 LEU A N 1
ATOM 687 C CA . LEU A 1 87 ? 3.455 -8.811 -20.273 1.00 74.31 87 LEU A CA 1
ATOM 688 C C . LEU A 1 87 ? 3.078 -7.747 -21.314 1.00 74.31 87 LEU A C 1
ATOM 690 O O . LEU A 1 87 ? 3.490 -7.843 -22.475 1.00 74.31 87 LEU A O 1
ATOM 694 N N . VAL A 1 88 ? 2.325 -6.719 -20.911 1.00 73.94 88 VAL A N 1
ATOM 695 C CA . VAL A 1 88 ? 1.899 -5.619 -21.795 1.00 73.94 88 VAL A CA 1
ATOM 696 C C . VAL A 1 88 ? 3.105 -4.841 -22.319 1.00 73.94 88 VAL A C 1
ATOM 698 O O . VAL A 1 88 ? 3.169 -4.516 -23.508 1.00 73.94 88 VAL A O 1
ATOM 701 N N . LEU A 1 89 ? 4.081 -4.559 -21.455 1.00 68.12 89 LEU A N 1
ATOM 702 C CA . LEU A 1 89 ? 5.260 -3.787 -21.827 1.00 68.12 89 LEU A CA 1
ATOM 703 C C . LEU A 1 89 ? 6.234 -4.594 -22.699 1.00 68.12 89 LEU A C 1
ATOM 705 O O . LEU A 1 89 ? 6.769 -4.041 -23.664 1.00 68.12 89 LEU A O 1
ATOM 709 N N . LYS A 1 90 ? 6.400 -5.900 -22.435 1.00 67.62 90 LYS A N 1
ATOM 710 C CA . LYS A 1 90 ? 7.234 -6.797 -23.255 1.00 67.62 90 LYS A CA 1
ATOM 711 C C . LYS A 1 90 ? 6.708 -6.908 -24.689 1.00 67.62 90 LYS A C 1
ATOM 713 O O . LYS A 1 90 ? 7.495 -6.835 -25.628 1.00 67.62 90 LYS A O 1
ATOM 718 N N . LYS A 1 91 ? 5.382 -6.985 -24.874 1.00 63.25 91 LYS A N 1
ATOM 719 C CA . LYS A 1 91 ? 4.743 -7.014 -26.206 1.00 63.25 91 LYS A CA 1
ATOM 720 C C . LYS A 1 91 ? 4.961 -5.740 -27.030 1.00 63.25 91 LYS A C 1
ATOM 722 O O . LYS A 1 91 ? 4.836 -5.788 -28.246 1.00 63.25 91 LYS A O 1
ATOM 727 N N . ARG A 1 92 ? 5.274 -4.601 -26.400 1.00 62.50 92 ARG A N 1
ATOM 728 C CA . ARG A 1 92 ? 5.456 -3.315 -27.097 1.00 62.50 92 ARG A CA 1
ATOM 729 C C . ARG A 1 92 ? 6.920 -2.955 -27.378 1.00 62.50 92 ARG A C 1
ATOM 731 O O . ARG A 1 92 ? 7.165 -1.832 -27.808 1.00 62.50 92 ARG A O 1
ATOM 738 N N . GLY A 1 93 ? 7.873 -3.859 -27.121 1.00 54.62 93 GLY A N 1
ATOM 739 C CA . GLY A 1 93 ? 9.295 -3.669 -27.451 1.00 54.62 93 GLY A CA 1
ATOM 740 C C . GLY A 1 93 ? 9.960 -2.466 -26.771 1.00 54.62 93 GLY A C 1
ATOM 741 O O . GLY A 1 93 ? 10.988 -1.986 -27.235 1.00 54.62 93 GLY A O 1
ATOM 742 N N . LYS A 1 94 ? 9.367 -1.926 -25.698 1.00 60.00 94 LYS A N 1
ATOM 743 C CA . LYS A 1 94 ? 9.857 -0.700 -25.055 1.00 60.00 94 LYS A CA 1
ATOM 744 C C . LYS A 1 94 ? 10.853 -1.041 -23.955 1.00 60.00 94 LYS A C 1
ATOM 746 O O . LYS A 1 94 ? 10.514 -1.783 -23.042 1.00 60.00 94 LYS A O 1
ATOM 751 N N . GLU A 1 95 ? 12.013 -0.386 -23.948 1.00 57.50 95 GLU A N 1
ATOM 752 C CA . GLU A 1 95 ? 13.029 -0.487 -22.878 1.00 57.50 95 GLU A CA 1
ATOM 753 C C . GLU A 1 95 ? 12.493 -0.167 -21.469 1.00 57.50 95 GLU A C 1
ATOM 755 O O . GLU A 1 95 ? 13.050 -0.582 -20.458 1.00 57.50 95 GLU A O 1
ATOM 760 N N . MET A 1 96 ? 11.356 0.530 -21.384 1.00 53.94 96 MET A N 1
ATOM 761 C CA . MET A 1 96 ? 10.638 0.789 -20.129 1.00 53.94 96 MET A CA 1
ATOM 762 C C . MET A 1 96 ? 10.046 -0.456 -19.473 1.00 53.94 96 MET A C 1
ATOM 764 O O . MET A 1 96 ? 9.738 -0.418 -18.289 1.00 53.94 96 MET A O 1
ATOM 768 N N . ALA A 1 97 ? 9.939 -1.552 -20.224 1.00 55.59 97 ALA A N 1
ATOM 769 C CA . ALA A 1 97 ? 9.534 -2.870 -19.755 1.00 55.59 97 ALA A CA 1
ATOM 770 C C . ALA A 1 97 ? 10.630 -3.617 -18.991 1.00 55.59 97 ALA A C 1
ATOM 772 O O . ALA A 1 97 ? 10.418 -4.780 -18.639 1.00 55.59 97 ALA A O 1
ATOM 773 N N . SER A 1 98 ? 11.821 -3.026 -18.818 1.00 67.12 98 SER A N 1
ATOM 774 C CA . SER A 1 98 ? 12.903 -3.736 -18.151 1.00 67.12 98 SER A CA 1
ATOM 775 C C . SER A 1 98 ? 12.418 -4.180 -16.769 1.00 67.12 98 SER A C 1
ATOM 777 O O . SER A 1 98 ? 11.809 -3.414 -16.018 1.00 67.12 98 SER A O 1
ATOM 779 N N . VAL A 1 99 ? 12.672 -5.448 -16.439 1.00 65.81 99 VAL A N 1
ATOM 780 C CA . VAL A 1 99 ? 12.316 -6.018 -15.131 1.00 65.81 99 VAL A CA 1
ATOM 781 C C . VAL A 1 99 ? 12.879 -5.139 -14.008 1.00 65.81 99 VAL A C 1
ATOM 783 O O . VAL A 1 99 ? 12.228 -4.937 -12.993 1.00 65.81 99 VAL A O 1
ATOM 786 N N . SER A 1 100 ? 14.047 -4.531 -14.229 1.00 68.94 100 SER A N 1
ATOM 787 C CA . SER A 1 100 ? 14.678 -3.595 -13.299 1.00 68.94 100 SER A CA 1
ATOM 788 C C . SER A 1 100 ? 13.847 -2.333 -13.041 1.00 68.94 100 SER A C 1
ATOM 790 O O . SER A 1 100 ? 13.703 -1.952 -11.883 1.00 68.94 100 SER A O 1
ATOM 792 N N . ASN A 1 101 ? 13.250 -1.723 -14.070 1.00 76.25 101 ASN A N 1
ATOM 793 C CA . ASN A 1 101 ? 12.423 -0.523 -13.900 1.00 76.25 101 ASN A CA 1
ATOM 794 C C . ASN A 1 101 ? 11.136 -0.844 -13.138 1.00 76.25 101 ASN A C 1
ATOM 796 O O . ASN A 1 101 ? 10.787 -0.142 -12.194 1.00 76.25 101 ASN A O 1
ATOM 800 N N . LEU A 1 102 ? 10.467 -1.942 -13.499 1.00 76.31 102 LEU A N 1
ATOM 801 C CA . LEU A 1 102 ? 9.251 -2.388 -12.814 1.00 76.31 102 LEU A CA 1
ATOM 802 C C . LEU A 1 102 ? 9.508 -2.710 -11.341 1.00 76.31 102 LEU A C 1
ATOM 804 O O . LEU A 1 102 ? 8.708 -2.341 -10.482 1.00 76.31 102 LEU A O 1
ATOM 808 N N . MET A 1 103 ? 10.639 -3.345 -11.032 1.00 76.88 103 MET A N 1
ATOM 809 C CA . MET A 1 103 ? 11.030 -3.610 -9.648 1.00 76.88 103 MET A CA 1
ATOM 810 C C . MET A 1 103 ? 11.335 -2.325 -8.880 1.00 76.88 103 MET A C 1
ATOM 812 O O . MET A 1 103 ? 10.851 -2.173 -7.761 1.00 76.88 103 MET A O 1
ATOM 816 N N . GLY A 1 104 ? 12.050 -1.372 -9.485 1.00 81.12 104 GLY A N 1
ATOM 817 C CA . GLY A 1 104 ? 12.297 -0.063 -8.874 1.00 81.12 104 GLY A CA 1
ATOM 818 C C . GLY A 1 104 ? 11.002 0.694 -8.569 1.00 81.12 104 GLY A C 1
ATOM 819 O O . GLY A 1 104 ? 10.818 1.191 -7.460 1.00 81.12 104 GLY A O 1
ATOM 820 N N . MET A 1 105 ? 10.059 0.702 -9.514 1.00 83.94 105 MET A N 1
ATOM 821 C CA . MET A 1 105 ? 8.737 1.308 -9.328 1.00 83.94 105 MET A CA 1
ATOM 822 C C . MET A 1 105 ? 7.946 0.630 -8.203 1.00 83.9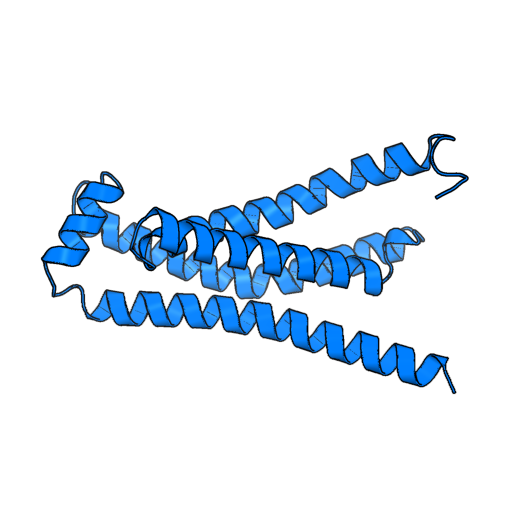4 105 MET A C 1
ATOM 824 O O . MET A 1 105 ? 7.324 1.302 -7.385 1.00 83.94 105 MET A O 1
ATOM 828 N N . THR A 1 106 ? 7.996 -0.701 -8.132 1.00 85.94 106 THR A N 1
ATOM 829 C CA . THR A 1 106 ? 7.293 -1.482 -7.105 1.00 85.94 106 THR A CA 1
ATOM 830 C C . THR A 1 106 ? 7.883 -1.263 -5.712 1.00 85.94 106 THR A C 1
ATOM 832 O O . THR A 1 106 ? 7.137 -1.165 -4.738 1.00 85.94 106 THR A O 1
ATOM 835 N N . LEU A 1 107 ? 9.210 -1.149 -5.612 1.00 88.69 107 LEU A N 1
ATOM 836 C CA . LEU A 1 107 ? 9.903 -0.812 -4.369 1.00 88.69 107 LEU A CA 1
ATOM 837 C C . LEU A 1 107 ? 9.563 0.610 -3.905 1.00 88.69 107 LEU A C 1
ATOM 839 O O . LEU A 1 107 ? 9.281 0.812 -2.727 1.00 88.69 107 LEU A O 1
ATOM 843 N N . ALA A 1 108 ? 9.533 1.579 -4.824 1.00 89.75 108 ALA A N 1
ATOM 844 C CA . ALA A 1 108 ? 9.119 2.946 -4.515 1.00 89.75 108 ALA A CA 1
ATOM 845 C C . ALA A 1 108 ? 7.662 3.001 -4.024 1.00 89.75 108 ALA A C 1
ATOM 847 O O . ALA A 1 108 ? 7.364 3.699 -3.056 1.00 89.75 108 ALA A O 1
ATOM 848 N N . GLY A 1 109 ? 6.770 2.219 -4.640 1.00 90.81 109 GLY A N 1
ATOM 849 C CA . GLY A 1 109 ? 5.396 2.043 -4.168 1.00 90.81 109 GLY A CA 1
ATOM 850 C C . GLY A 1 109 ? 5.329 1.484 -2.748 1.00 90.81 109 GLY A C 1
ATOM 851 O O . GLY A 1 109 ? 4.616 2.034 -1.912 1.00 90.81 109 GLY A O 1
ATOM 852 N N . LEU A 1 110 ? 6.111 0.439 -2.452 1.00 90.81 110 LEU A N 1
ATOM 853 C CA . LEU A 1 110 ? 6.172 -0.157 -1.114 1.00 90.81 110 LEU A CA 1
ATOM 854 C C . LEU A 1 110 ? 6.656 0.861 -0.077 1.00 90.81 110 LEU A C 1
ATOM 856 O O . LEU A 1 110 ? 6.022 1.033 0.963 1.00 90.81 110 LEU A O 1
ATOM 860 N N . TRP A 1 111 ? 7.744 1.569 -0.386 1.00 93.75 111 TRP A N 1
ATOM 861 C CA . TRP A 1 111 ? 8.289 2.621 0.469 1.00 93.75 111 TRP A CA 1
ATOM 862 C C . TRP A 1 111 ? 7.266 3.724 0.742 1.00 93.75 111 TRP A C 1
ATOM 864 O O . TRP A 1 111 ? 7.091 4.129 1.886 1.00 93.75 111 TRP A O 1
ATOM 874 N N . MET A 1 112 ? 6.551 4.174 -0.290 1.00 94.62 112 MET A N 1
ATOM 875 C CA . MET A 1 112 ? 5.511 5.191 -0.160 1.00 94.62 112 MET A CA 1
ATOM 876 C C . MET A 1 112 ? 4.381 4.734 0.772 1.00 94.62 112 MET A C 1
ATOM 878 O O . MET A 1 112 ? 4.016 5.464 1.694 1.00 94.62 112 MET A O 1
ATOM 882 N N . VAL A 1 113 ? 3.864 3.516 0.592 1.00 94.06 113 VAL A N 1
ATOM 883 C CA . VAL A 1 113 ? 2.763 2.999 1.419 1.00 94.06 113 VAL A CA 1
ATOM 884 C C . VAL A 1 113 ? 3.196 2.818 2.878 1.00 94.06 113 VAL A C 1
ATOM 886 O O . VAL A 1 113 ? 2.459 3.223 3.782 1.00 94.06 113 VAL A O 1
ATOM 889 N N . ILE A 1 114 ? 4.393 2.270 3.116 1.00 94.44 114 ILE A N 1
ATOM 890 C CA . ILE A 1 114 ? 4.963 2.138 4.466 1.00 94.44 114 ILE A CA 1
ATOM 891 C C . ILE A 1 114 ? 5.188 3.522 5.087 1.00 94.44 114 ILE A C 1
ATOM 893 O O . ILE A 1 114 ? 4.815 3.749 6.237 1.00 94.44 114 ILE A O 1
ATOM 897 N N . GLY A 1 115 ? 5.751 4.459 4.325 1.00 95.69 115 GLY A N 1
ATOM 898 C CA . GLY A 1 115 ? 6.014 5.823 4.772 1.00 95.69 115 GLY A CA 1
ATOM 899 C C . GLY A 1 115 ? 4.741 6.537 5.214 1.00 95.69 115 GLY A C 1
ATOM 900 O O . GLY A 1 115 ? 4.705 7.093 6.309 1.00 95.69 115 GLY A O 1
ATOM 901 N N . TYR A 1 116 ? 3.664 6.456 4.426 1.00 95.69 116 TYR A N 1
ATOM 902 C CA . TYR A 1 116 ? 2.373 7.029 4.814 1.00 95.69 116 TYR A CA 1
ATOM 903 C C . TYR A 1 116 ? 1.759 6.352 6.041 1.00 95.69 116 TYR A C 1
ATOM 905 O O . TYR A 1 116 ? 1.146 7.035 6.862 1.00 95.69 116 TYR A O 1
ATOM 913 N N . TYR A 1 117 ? 1.927 5.036 6.189 1.00 95.44 117 TYR A N 1
ATOM 914 C CA . TYR A 1 117 ? 1.481 4.326 7.385 1.00 95.44 117 TYR A CA 1
ATOM 915 C C . TYR A 1 117 ? 2.209 4.833 8.641 1.00 95.44 117 TYR A C 1
ATOM 917 O O . TYR A 1 117 ? 1.555 5.244 9.601 1.00 95.44 117 TYR A O 1
ATOM 925 N N . ILE A 1 118 ? 3.546 4.881 8.609 1.00 96.00 118 ILE A N 1
ATOM 926 C CA . ILE A 1 118 ? 4.371 5.328 9.742 1.00 96.00 118 ILE A CA 1
ATOM 927 C C . ILE A 1 118 ? 4.112 6.804 10.052 1.00 96.00 118 ILE A C 1
ATOM 929 O O . ILE A 1 118 ? 3.817 7.149 11.196 1.00 96.00 118 ILE A O 1
ATOM 933 N N . ALA A 1 119 ? 4.169 7.674 9.041 1.00 96.56 119 ALA A N 1
ATOM 934 C CA . ALA A 1 119 ? 3.930 9.104 9.208 1.00 96.56 119 ALA A CA 1
ATOM 935 C C . ALA A 1 119 ? 2.524 9.369 9.758 1.00 96.56 119 ALA A C 1
ATOM 937 O O . ALA A 1 119 ? 2.361 10.136 10.703 1.00 96.56 119 ALA A O 1
ATOM 938 N N . GLY A 1 120 ? 1.508 8.682 9.227 1.00 94.06 120 GLY A N 1
ATOM 939 C CA . GLY A 1 120 ? 0.149 8.764 9.747 1.00 94.06 120 GLY A CA 1
ATOM 940 C C . GLY A 1 120 ? 0.055 8.324 11.207 1.00 94.06 120 GLY A C 1
ATOM 941 O O . GLY A 1 120 ? -0.702 8.924 11.966 1.00 94.06 120 GLY A O 1
ATOM 942 N N . GLY A 1 121 ? 0.811 7.300 11.605 1.00 93.62 121 GLY A N 1
ATOM 943 C CA . GLY A 1 121 ? 0.826 6.791 12.974 1.00 93.62 121 GLY A CA 1
ATOM 944 C C . GLY A 1 121 ? 1.439 7.774 13.958 1.00 93.62 121 GLY A C 1
ATOM 945 O O . GLY A 1 121 ? 0.857 8.021 15.012 1.00 93.62 121 GLY A O 1
ATOM 946 N N . ILE A 1 122 ? 2.553 8.396 13.568 1.00 95.31 122 ILE A N 1
ATOM 947 C CA . ILE A 1 122 ? 3.209 9.459 14.338 1.00 95.31 122 ILE A CA 1
ATOM 948 C C . ILE A 1 122 ? 2.273 10.666 14.470 1.00 95.31 122 ILE A C 1
ATOM 950 O O . ILE A 1 122 ? 1.994 11.109 15.580 1.00 95.31 122 ILE A O 1
ATOM 954 N N . LEU A 1 123 ? 1.728 11.160 13.354 1.00 93.56 123 LEU A N 1
ATOM 955 C CA . LEU A 1 123 ? 0.880 12.358 13.337 1.00 93.56 123 LEU A CA 1
ATOM 956 C C . LEU A 1 123 ? -0.426 12.185 14.119 1.00 93.56 123 LEU A C 1
ATOM 958 O O . LEU A 1 123 ? -0.942 13.146 14.683 1.00 93.56 123 LEU A O 1
ATOM 962 N N . LYS A 1 124 ? -0.991 10.975 14.128 1.00 89.06 124 LYS A N 1
ATOM 963 C CA . LYS A 1 124 ? -2.251 10.681 14.824 1.00 89.06 124 LYS A CA 1
ATOM 964 C C . LYS A 1 124 ? -2.038 10.163 16.250 1.00 89.06 124 LYS A C 1
ATOM 966 O O . LYS A 1 124 ? -3.030 9.937 16.936 1.00 89.06 124 LYS A O 1
ATOM 971 N N . GLY A 1 125 ? -0.790 9.923 16.667 1.00 88.88 125 GLY A N 1
ATOM 972 C CA . GLY A 1 125 ? -0.447 9.302 17.952 1.00 88.88 125 GLY A CA 1
ATOM 973 C C . GLY A 1 125 ? -0.967 7.867 18.119 1.00 88.88 125 GLY A C 1
ATOM 974 O O . GLY A 1 125 ? -0.987 7.338 19.225 1.00 88.88 125 GLY A O 1
ATOM 975 N N . ASN A 1 126 ? -1.434 7.234 17.041 1.00 87.75 126 ASN A N 1
ATOM 976 C CA . ASN A 1 126 ? -2.080 5.928 17.071 1.00 87.75 126 ASN A CA 1
ATOM 977 C C . ASN A 1 126 ? -1.782 5.176 15.766 1.00 87.75 126 ASN A C 1
ATOM 979 O O . ASN A 1 126 ? -2.099 5.661 14.682 1.00 87.75 126 ASN A O 1
ATOM 983 N N . MET A 1 127 ? -1.205 3.976 15.875 1.00 90.44 127 MET A N 1
ATOM 984 C CA . MET A 1 127 ? -0.802 3.144 14.730 1.00 90.44 127 MET A CA 1
ATOM 985 C C . MET A 1 127 ? -1.961 2.364 14.083 1.00 90.44 127 MET A C 1
ATOM 987 O O . MET A 1 127 ? -1.796 1.806 13.005 1.00 90.44 127 MET A O 1
ATOM 991 N N . ILE A 1 128 ? -3.154 2.356 14.683 1.00 90.81 128 ILE A N 1
ATOM 992 C CA . ILE A 1 128 ? -4.353 1.682 14.157 1.00 90.81 128 ILE A CA 1
ATOM 993 C C . ILE A 1 128 ? -5.044 2.547 13.098 1.00 90.81 128 ILE A C 1
ATOM 995 O O . ILE A 1 128 ? -5.372 2.073 12.013 1.00 90.81 128 ILE A O 1
ATOM 999 N N . VAL A 1 129 ? -5.224 3.844 13.366 1.00 91.06 129 VAL A N 1
ATOM 1000 C CA . VAL A 1 129 ? -5.935 4.769 12.459 1.00 91.06 129 VAL A CA 1
ATOM 1001 C C . VAL A 1 129 ? -5.332 4.842 11.034 1.00 91.06 129 VAL A C 1
ATOM 1003 O O . VAL A 1 129 ? -6.093 4.937 10.071 1.00 91.06 129 VAL A O 1
ATOM 1006 N N . PRO A 1 130 ? -4.003 4.807 10.827 1.00 93.94 130 PRO A N 1
ATOM 1007 C CA . PRO A 1 130 ? -3.387 4.826 9.497 1.00 93.94 130 PRO A CA 1
ATOM 1008 C C . PRO A 1 130 ? -3.634 3.559 8.674 1.00 93.94 130 PRO A C 1
ATOM 1010 O O . PRO A 1 130 ? -3.585 3.627 7.445 1.00 93.94 130 PRO A O 1
ATOM 1013 N N . ILE A 1 131 ? -3.944 2.421 9.304 1.00 93.50 131 ILE A N 1
ATOM 1014 C CA . ILE A 1 131 ? -4.226 1.158 8.596 1.00 93.50 131 ILE A CA 1
ATOM 1015 C C . ILE A 1 131 ? -5.410 1.337 7.643 1.00 93.50 131 ILE A C 1
ATOM 1017 O O . ILE A 1 131 ? -5.367 0.879 6.504 1.00 93.50 131 ILE A O 1
ATOM 1021 N N . PHE A 1 132 ? -6.416 2.111 8.056 1.00 92.69 132 PHE A N 1
ATOM 1022 C CA . PHE A 1 132 ? -7.596 2.426 7.247 1.00 92.69 132 PHE A CA 1
ATOM 1023 C C . PHE A 1 132 ? -7.273 3.234 5.980 1.00 92.69 132 PHE A C 1
ATOM 1025 O O . PHE A 1 132 ? -8.056 3.215 5.034 1.00 92.69 132 PHE A O 1
ATOM 1032 N N . SER A 1 133 ? -6.122 3.918 5.925 1.00 92.69 133 SER A N 1
ATOM 1033 C CA . SER A 1 133 ? -5.666 4.639 4.723 1.00 92.69 133 SER A CA 1
ATOM 1034 C C . SER A 1 133 ? -4.776 3.811 3.795 1.00 92.69 133 SER A C 1
ATOM 1036 O O . SER A 1 133 ? -4.610 4.175 2.632 1.00 92.69 133 SER A O 1
ATOM 1038 N N . VAL A 1 134 ? -4.235 2.679 4.258 1.00 93.50 134 VAL A N 1
ATOM 1039 C CA . VAL A 1 134 ? -3.329 1.836 3.458 1.00 93.50 134 VAL A CA 1
ATOM 1040 C C . VAL A 1 134 ? -3.969 1.360 2.145 1.00 93.50 134 VAL A C 1
ATOM 1042 O O . VAL A 1 134 ? -3.312 1.498 1.111 1.00 93.50 134 VAL A O 1
ATOM 1045 N N . PRO A 1 135 ? -5.236 0.894 2.110 1.00 90.81 135 PRO A N 1
ATOM 1046 C CA . PRO A 1 135 ? -5.892 0.538 0.850 1.00 90.81 135 PRO A CA 1
ATOM 1047 C C . PRO A 1 135 ? -5.912 1.674 -0.181 1.00 90.81 135 PRO A C 1
ATOM 1049 O O . PRO A 1 135 ? -5.651 1.446 -1.362 1.00 90.81 135 PRO A O 1
ATOM 1052 N N . ALA A 1 136 ? -6.174 2.907 0.262 1.00 91.75 136 ALA A N 1
ATOM 1053 C CA . ALA A 1 136 ? -6.194 4.074 -0.613 1.00 91.75 136 ALA A CA 1
ATOM 1054 C C . ALA A 1 136 ? -4.791 4.415 -1.140 1.00 91.75 136 ALA A C 1
ATOM 1056 O O . ALA A 1 136 ? -4.644 4.689 -2.328 1.00 91.75 136 ALA A O 1
ATOM 1057 N N . ASN A 1 137 ? -3.753 4.314 -0.303 1.00 93.56 137 ASN A N 1
ATOM 1058 C CA . ASN A 1 137 ? -2.364 4.540 -0.724 1.00 93.56 137 ASN A CA 1
ATOM 1059 C C . ASN A 1 137 ? -1.908 3.504 -1.767 1.00 93.56 137 ASN A C 1
ATOM 1061 O O . ASN A 1 137 ? -1.199 3.833 -2.717 1.00 93.56 137 ASN A O 1
ATOM 1065 N N . ILE A 1 138 ? -2.350 2.249 -1.632 1.00 90.44 138 ILE A N 1
ATOM 1066 C CA . ILE A 1 138 ? -2.085 1.196 -2.623 1.00 90.44 138 ILE A CA 1
ATOM 1067 C C . ILE A 1 138 ? -2.804 1.502 -3.940 1.00 90.44 138 ILE A C 1
ATOM 1069 O O . ILE A 1 138 ? -2.202 1.398 -5.011 1.00 90.44 138 ILE A O 1
ATOM 1073 N N . LEU A 1 139 ? -4.066 1.931 -3.880 1.00 89.75 139 LEU A N 1
ATOM 1074 C CA . LEU A 1 139 ? -4.798 2.357 -5.071 1.00 89.75 139 LEU A CA 1
ATOM 1075 C C . LEU A 1 139 ? -4.123 3.563 -5.745 1.00 89.75 139 LEU A C 1
ATOM 1077 O O . LEU A 1 139 ? -3.990 3.583 -6.968 1.00 89.75 139 LEU A O 1
ATOM 1081 N N . GLN A 1 140 ? -3.639 4.528 -4.961 1.00 91.00 140 GLN A N 1
ATOM 1082 C CA . GLN A 1 140 ? -2.885 5.683 -5.448 1.00 91.00 140 GLN A CA 1
ATOM 1083 C C . GLN A 1 140 ? -1.587 5.261 -6.142 1.00 91.00 140 GLN A C 1
ATOM 1085 O O . GLN A 1 140 ? -1.265 5.800 -7.199 1.00 91.00 140 GLN A O 1
ATOM 1090 N N . PHE A 1 141 ? -0.859 4.285 -5.596 1.00 90.00 141 PHE A N 1
ATOM 1091 C CA . PHE A 1 141 ? 0.317 3.716 -6.254 1.00 90.00 141 PHE A CA 1
ATOM 1092 C C . PHE A 1 141 ? -0.035 3.141 -7.634 1.00 90.00 141 PHE A C 1
ATOM 1094 O O . PHE A 1 141 ? 0.582 3.516 -8.634 1.00 90.00 141 PHE A O 1
ATOM 1101 N N . VAL A 1 142 ? -1.052 2.277 -7.707 1.00 86.88 142 VAL A N 1
ATOM 1102 C CA . VAL A 1 142 ? -1.481 1.649 -8.969 1.00 86.88 142 VAL A CA 1
ATOM 1103 C C . VAL A 1 142 ? -1.957 2.703 -9.975 1.00 86.88 142 VAL A C 1
ATOM 1105 O O . VAL A 1 142 ? -1.526 2.692 -11.130 1.00 86.88 142 VAL A O 1
ATOM 1108 N N . GLY A 1 143 ? -2.786 3.655 -9.541 1.00 88.19 143 GLY A N 1
ATOM 1109 C CA . GLY A 1 143 ? -3.258 4.762 -10.376 1.00 88.19 143 GLY A CA 1
ATOM 1110 C C . GLY A 1 143 ? -2.114 5.644 -10.881 1.00 88.19 143 GLY A C 1
ATOM 1111 O O . GLY A 1 143 ? -2.055 5.967 -12.067 1.00 88.19 143 GLY A O 1
ATOM 1112 N N . GLY A 1 144 ? -1.149 5.955 -10.013 1.00 88.56 144 GLY A N 1
ATOM 1113 C CA . GLY A 1 144 ? 0.056 6.699 -10.368 1.00 88.56 144 GLY A CA 1
ATOM 1114 C C . GLY A 1 144 ? 0.878 6.002 -11.451 1.00 88.56 144 GLY A C 1
ATOM 1115 O O . GLY A 1 144 ? 1.338 6.662 -12.379 1.00 88.56 144 GLY A O 1
ATOM 1116 N N . LEU A 1 145 ? 1.005 4.671 -11.405 1.00 83.31 145 LEU A N 1
ATOM 1117 C CA . LEU A 1 145 ? 1.686 3.906 -12.457 1.00 83.31 145 LEU A CA 1
ATOM 1118 C C . LEU A 1 145 ? 0.950 3.952 -13.799 1.00 83.31 145 LEU A C 1
ATOM 1120 O O . LEU A 1 145 ? 1.587 4.114 -14.844 1.00 83.31 145 LEU A O 1
ATOM 1124 N N . ILE A 1 146 ? -0.379 3.835 -13.774 1.00 83.44 146 ILE A N 1
ATOM 1125 C CA . ILE A 1 146 ? -1.218 3.913 -14.978 1.00 83.44 146 ILE A CA 1
ATOM 1126 C C . ILE A 1 146 ? -1.074 5.287 -15.644 1.00 83.44 146 ILE A C 1
ATOM 1128 O O . ILE A 1 146 ? -0.952 5.353 -16.866 1.00 83.44 146 ILE A O 1
ATOM 1132 N N . ILE A 1 147 ? -1.036 6.363 -14.852 1.00 86.81 147 ILE A N 1
ATOM 1133 C CA . ILE A 1 147 ? -0.891 7.747 -15.334 1.00 86.81 147 ILE A CA 1
ATOM 1134 C C . ILE A 1 147 ? 0.549 8.051 -15.773 1.00 86.81 147 ILE A C 1
ATOM 1136 O O . ILE A 1 147 ? 0.761 8.702 -16.796 1.00 86.81 147 ILE A O 1
ATOM 1140 N N . ALA A 1 148 ? 1.556 7.568 -15.043 1.00 83.50 148 ALA A N 1
ATOM 1141 C CA . ALA A 1 148 ? 2.959 7.820 -15.363 1.00 83.50 148 ALA A CA 1
ATOM 1142 C C . ALA A 1 148 ? 3.340 7.252 -16.736 1.00 83.50 148 ALA A C 1
ATOM 1144 O O . ALA A 1 148 ? 4.112 7.866 -17.472 1.00 83.50 148 ALA A O 1
ATOM 1145 N N . TYR A 1 149 ? 2.778 6.102 -17.117 1.00 76.69 149 TYR A N 1
ATOM 1146 C CA . TYR A 1 149 ? 3.114 5.447 -18.377 1.00 76.69 149 TYR A CA 1
ATOM 1147 C C . TYR A 1 149 ? 2.891 6.320 -19.633 1.00 76.69 149 TYR A C 1
ATOM 1149 O O . TYR A 1 149 ? 3.857 6.526 -20.374 1.00 76.69 149 TYR A O 1
ATOM 1157 N N . PRO A 1 150 ? 1.691 6.868 -19.916 1.00 79.00 150 PRO A N 1
ATOM 1158 C CA . PRO A 1 150 ? 1.481 7.739 -21.072 1.00 79.00 150 PRO A CA 1
ATOM 1159 C C . PRO A 1 150 ? 2.309 9.028 -21.008 1.00 79.00 150 PRO A C 1
ATOM 1161 O O . PRO A 1 150 ? 2.837 9.438 -22.042 1.00 79.00 150 PRO A O 1
ATOM 1164 N N . ILE A 1 151 ? 2.495 9.623 -19.822 1.00 84.69 151 ILE A N 1
ATOM 1165 C CA . ILE A 1 151 ? 3.315 10.836 -19.643 1.00 84.69 151 ILE A CA 1
ATOM 1166 C C . ILE A 1 151 ? 4.749 10.576 -20.099 1.00 84.69 151 ILE A C 1
ATOM 1168 O O . ILE A 1 151 ? 5.304 11.301 -20.923 1.00 84.69 151 ILE A O 1
ATOM 1172 N N . ILE A 1 152 ? 5.331 9.490 -19.605 1.00 77.69 152 ILE A N 1
ATOM 1173 C CA . ILE A 1 152 ? 6.692 9.081 -19.916 1.00 77.69 152 ILE A CA 1
ATOM 1174 C C . ILE A 1 152 ? 6.859 8.782 -21.420 1.00 77.69 152 ILE A C 1
ATOM 1176 O O . ILE A 1 152 ? 7.886 9.117 -22.018 1.00 77.69 152 ILE A O 1
ATOM 1180 N N . LEU A 1 153 ? 5.857 8.165 -22.057 1.00 75.88 153 LEU A N 1
ATOM 1181 C CA . LEU A 1 153 ? 5.864 7.947 -23.508 1.00 75.88 153 LEU A CA 1
ATOM 1182 C C . LEU A 1 153 ? 5.805 9.250 -24.302 1.00 75.88 153 LEU A C 1
ATOM 1184 O O . LEU A 1 153 ? 6.463 9.345 -25.338 1.00 75.88 153 LEU A O 1
ATOM 1188 N N . GLY A 1 154 ? 5.022 10.220 -23.831 1.00 81.12 154 GLY A N 1
ATOM 1189 C CA . GLY A 1 154 ? 4.980 11.565 -24.393 1.00 81.12 154 GLY A CA 1
ATOM 1190 C C . GLY A 1 154 ? 6.337 12.256 -24.276 1.00 81.12 154 GLY A C 1
ATOM 1191 O O . GLY A 1 154 ? 6.861 12.737 -25.277 1.00 81.12 154 GLY A O 1
ATOM 1192 N N . LEU A 1 155 ? 6.956 12.207 -23.091 1.00 79.25 155 LEU A N 1
ATOM 1193 C CA . LEU A 1 155 ? 8.276 12.793 -22.835 1.00 79.25 155 LEU A CA 1
ATOM 1194 C C . LEU A 1 155 ? 9.372 12.188 -23.715 1.00 79.25 155 LEU A C 1
ATOM 1196 O O . LEU A 1 155 ? 10.172 12.924 -24.278 1.00 79.25 155 LEU A O 1
ATOM 1200 N N . LYS A 1 156 ? 9.394 10.865 -23.904 1.00 70.50 156 LYS A N 1
ATOM 1201 C CA . LYS A 1 156 ? 10.386 10.215 -24.780 1.00 70.50 156 LYS A CA 1
ATOM 1202 C C . LYS A 1 156 ? 10.317 10.657 -26.243 1.00 70.50 156 LYS A C 1
ATOM 1204 O O . LYS A 1 156 ? 11.275 10.453 -26.981 1.00 70.50 156 LYS A O 1
ATOM 1209 N N . ARG A 1 157 ? 9.184 11.208 -26.683 1.00 70.06 157 ARG A N 1
ATOM 1210 C CA . ARG A 1 157 ? 9.006 11.713 -28.051 1.00 70.06 157 ARG A CA 1
ATOM 1211 C C . ARG A 1 157 ? 9.458 13.165 -28.210 1.00 70.06 157 ARG A C 1
ATOM 1213 O O . ARG A 1 157 ? 9.478 13.655 -29.336 1.00 70.06 157 ARG A O 1
ATOM 1220 N N . THR A 1 158 ? 9.835 13.847 -27.129 1.00 74.06 158 THR A N 1
ATOM 1221 C CA . THR A 1 158 ? 10.368 15.211 -27.189 1.00 74.06 158 THR A CA 1
ATOM 1222 C C . THR A 1 158 ? 11.901 15.188 -27.183 1.00 74.06 158 THR A C 1
ATOM 1224 O O . THR A 1 158 ? 12.533 14.333 -26.565 1.00 74.06 158 THR A O 1
ATOM 1227 N N . LYS A 1 159 ? 12.534 16.141 -27.882 1.00 59.72 159 LYS A N 1
ATOM 1228 C CA . LYS A 1 159 ? 14.007 16.263 -27.981 1.00 59.72 159 LYS A CA 1
ATOM 1229 C C . LYS A 1 159 ? 14.710 16.607 -26.653 1.00 59.72 159 LYS A C 1
ATOM 1231 O O . LYS A 1 159 ? 15.932 16.700 -26.642 1.00 59.72 159 LYS A O 1
ATOM 1236 N N . TYR A 1 160 ? 13.975 16.796 -25.557 1.00 58.75 160 TYR A N 1
ATOM 1237 C CA . TYR A 1 160 ? 14.531 17.247 -24.278 1.00 58.75 160 TYR A CA 1
ATOM 1238 C C . TYR A 1 160 ? 15.356 16.176 -23.545 1.00 58.75 160 TYR A C 1
ATOM 1240 O O . TYR A 1 160 ? 16.237 16.529 -22.769 1.00 58.75 160 TYR A O 1
ATOM 1248 N N . ILE A 1 161 ? 15.143 14.882 -23.817 1.00 56.75 161 ILE A N 1
ATOM 1249 C CA . ILE A 1 161 ? 15.872 13.773 -23.170 1.00 56.75 161 ILE A CA 1
ATOM 1250 C C . ILE A 1 161 ? 16.892 13.166 -24.143 1.00 56.75 161 ILE A C 1
ATOM 1252 O O . ILE A 1 161 ? 16.800 11.997 -24.509 1.00 56.75 161 ILE A O 1
ATOM 1256 N N . LYS A 1 162 ? 17.833 13.974 -24.643 1.00 51.00 162 LYS A N 1
ATOM 1257 C CA . LYS A 1 162 ? 19.000 13.453 -25.386 1.00 51.00 162 LYS A CA 1
ATOM 1258 C C . LYS A 1 162 ? 20.296 13.451 -24.563 1.00 51.00 162 LYS A C 1
ATOM 1260 O O . LYS A 1 162 ? 21.242 12.801 -24.984 1.00 51.00 162 LYS A O 1
ATOM 1265 N N . ASN A 1 163 ? 20.310 14.124 -23.405 1.00 42.44 163 ASN A N 1
ATOM 1266 C CA . ASN A 1 163 ? 21.506 14.374 -22.584 1.00 42.44 163 ASN A CA 1
ATOM 1267 C C . ASN A 1 163 ? 21.322 14.062 -21.077 1.00 42.44 163 ASN A C 1
ATOM 1269 O O . ASN A 1 163 ? 22.015 14.651 -20.252 1.00 42.44 163 ASN A O 1
ATOM 1273 N N . ILE A 1 164 ? 20.385 13.183 -20.704 1.00 47.41 164 ILE A N 1
ATOM 1274 C CA . ILE A 1 164 ? 20.314 12.588 -19.352 1.00 47.41 164 ILE A CA 1
ATOM 1275 C C . ILE A 1 164 ? 20.609 11.103 -19.508 1.00 47.41 164 ILE A C 1
ATOM 1277 O O . ILE A 1 164 ? 21.414 10.576 -18.714 1.00 47.41 164 ILE A O 1
#

Solvent-accessible surface area (backbone atoms only — not comparable to full-atom values): 9052 Å² total; per-residue (Å²): 116,69,71,58,55,53,52,52,51,54,52,51,52,50,50,52,50,55,49,48,52,42,49,51,39,50,50,54,44,50,54,52,47,63,51,52,76,49,51,83,45,61,64,64,50,51,52,50,25,60,74,68,70,45,94,40,68,70,57,47,51,54,51,49,54,52,45,49,50,40,38,55,47,46,53,53,46,52,61,51,50,52,52,51,50,43,54,58,29,56,76,64,76,43,80,79,38,38,69,66,53,53,47,50,53,51,46,52,41,50,51,50,42,51,47,52,36,54,51,38,13,63,76,65,76,37,72,65,70,23,58,72,47,46,56,56,45,52,50,49,44,56,51,49,52,64,56,47,51,62,52,52,57,56,51,71,73,41,84,83,75,79,86,125

pLDDT: mean 81.27, std 11.93, range [42.44, 96.56]

Secondary structure (DSSP, 8-state):
-HHHHHHHHHHHHHHHHHHHHHHHHHHHHHHHHHHHHTTT-HHHHHHHHHHHT-SSHHHHHHHHHHHHHHHHHHHHHHHHHHHHHHHHHHHTT-GGG-HHHHHHHHHHHHHHHHHHHHHHHHHHT-SSGGGGGHHHHHHHHHHHHHHHHHHHHHHHTSTT-S--

Radius of gyration: 19.73 Å; Cα contacts (8 Å, |Δi|>4): 85; chains: 1; bounding box: 54×31×53 Å

Foldseek 3Di:
DVVVVVVVVLVVLLVVLLVLLLCVLVVLLVVLVVVVVVVVPVVVQVVVCVVVVHPHDVVVVVLSVVLSVLSVCLNVVLVVLLVVLLVVCVVVVDPCSPSVNSSVLSNVLSCQLVVQLVVVCVVVVHSNVSSSCSSVSSVVSSVCVVVVVVVVVVVVPDPPPPDD

Nearest PDB structures (foldseek):
  5j0l-assembly1_A  TM=2.342E-01  e=2.735E+00  synthetic construct
  3sog-assembly1_A-2  TM=2.675E-01  e=4.612E+00  Homo sapiens
  3mtt-assembly1_A  TM=2.330E-01  e=8.633E+00  Homo sapiens

InterPro domains:
  IPR009825 ECF transporter, substrate-specific component-like [PF07155] (83-156)

Mean predicted aligned error: 7.61 Å

Sequence (164 aa):
MENSRLAKVKKLLTVIISVGWIFFGVALKNYLAAKLENFQNLELANYLIEKFKLKGMGELQALFDKVQTSLLVAIILIPLFIVILSLVLKKRGKEMASVSNLMGMTLAGLWMVIGYYIAGGILKGNMIVPIFSVPANILQFVGGLIIAYPIILGLKRTKYIKNI

Organism: NCBI:txid116090